Protein AF-A0A1H8YXX0-F1 (afdb_monomer_lite)

Organism: NCBI:txid867345

Radius of gyration: 19.78 Å; chains: 1; bounding box: 51×56×50 Å

Secondary structure (DSSP, 8-state):
--HHHHHHHHHSTTHHHHHHHHTTHHHHHHHHHH--SSGGGGG-HHHHHHHTTSPP-HHHHHHHHHGGG--SB-TT--HHHHHHHTT--HHHHHHHHH--TTHHHHHHHHHHHHTT---B-HHHHHHHHHTTTHHHHHHHHHHHH----------S-SSSS-----

InterPro domains:
  IPR013382 CRISPR-associated protein Cse2 [TIGR02548] (23-136)
  IPR038287 Cse2 superfamily [G3DSA:1.10.520.40] (3-149)

Sequence (166 aa):
MTAQNNQAEKMDFFIPLVDAYQRLGTGGQADLRRVKNLDAVADLPAYYRWLGNRKPSLALQRFAFLLPYLGRHIPGLAPGRALRKGRINEMRMFQVLRSHSPRDLEQLRRLFQQAGSPGMDANKLGRSLHFWGRSAKQDLLRDFLVTEIDVPSNASEAADLSDDQG

Structure (mmCIF, N/CA/C/O backbone):
data_AF-A0A1H8YXX0-F1
#
_entry.id   AF-A0A1H8YXX0-F1
#
loop_
_atom_site.group_PDB
_atom_site.id
_atom_site.type_symbol
_atom_site.label_atom_id
_atom_site.label_alt_id
_atom_site.label_comp_id
_atom_site.label_asym_id
_atom_site.label_entity_id
_atom_site.label_seq_id
_atom_site.pdbx_PDB_ins_code
_atom_site.Cartn_x
_atom_site.Cartn_y
_atom_site.Cartn_z
_atom_site.occupancy
_atom_site.B_iso_or_equiv
_atom_site.auth_seq_id
_atom_site.auth_comp_id
_atom_site.auth_asym_id
_atom_site.auth_atom_id
_atom_site.pdbx_PDB_model_num
ATOM 1 N N . MET A 1 1 ? 8.956 31.960 1.769 1.00 45.66 1 MET A N 1
ATOM 2 C CA . MET A 1 1 ? 7.742 31.161 1.469 1.00 45.66 1 MET A CA 1
ATOM 3 C C . MET A 1 1 ? 8.079 29.789 0.848 1.00 45.66 1 MET A C 1
ATOM 5 O O . MET A 1 1 ? 7.321 29.284 0.037 1.00 45.66 1 MET A O 1
ATOM 9 N N . THR A 1 2 ? 9.192 29.141 1.227 1.00 50.69 2 THR A N 1
ATOM 10 C CA . THR A 1 2 ? 9.763 28.009 0.449 1.00 50.69 2 THR A CA 1
ATOM 11 C C . THR A 1 2 ? 9.719 26.656 1.182 1.00 50.69 2 THR A C 1
ATOM 13 O O . THR A 1 2 ? 9.888 25.610 0.564 1.00 50.69 2 THR A O 1
ATOM 16 N N . ALA A 1 3 ? 9.461 26.643 2.496 1.00 39.69 3 ALA A N 1
ATOM 17 C CA . ALA A 1 3 ? 9.449 25.414 3.301 1.00 39.69 3 ALA A CA 1
ATOM 18 C C . ALA A 1 3 ? 8.109 24.650 3.244 1.00 39.69 3 ALA A C 1
ATOM 20 O O . ALA A 1 3 ? 8.109 23.421 3.245 1.00 39.69 3 ALA A O 1
ATOM 21 N N . GLN A 1 4 ? 6.977 25.359 3.136 1.00 39.78 4 GLN A N 1
ATOM 22 C CA . GLN A 1 4 ? 5.643 24.743 3.062 1.00 39.78 4 GLN A CA 1
ATOM 23 C C . GLN A 1 4 ? 5.394 24.023 1.725 1.00 39.78 4 GLN A C 1
ATOM 25 O O . GLN A 1 4 ? 4.833 22.929 1.734 1.00 39.78 4 GLN A O 1
ATOM 30 N N . ASN A 1 5 ? 5.912 24.542 0.602 1.00 44.84 5 ASN A N 1
ATOM 31 C CA . ASN A 1 5 ? 5.784 23.881 -0.707 1.00 44.84 5 ASN A CA 1
ATOM 32 C C . ASN A 1 5 ? 6.520 22.531 -0.766 1.00 44.84 5 ASN A C 1
ATOM 34 O O . ASN A 1 5 ? 5.988 21.562 -1.296 1.00 44.84 5 ASN A O 1
ATOM 38 N N . ASN A 1 6 ? 7.699 22.426 -0.144 1.00 47.22 6 ASN A N 1
ATOM 39 C CA . ASN A 1 6 ? 8.489 21.188 -0.132 1.00 47.22 6 ASN A CA 1
ATOM 40 C C . ASN A 1 6 ? 7.892 20.090 0.775 1.00 47.22 6 ASN A C 1
ATOM 42 O O . ASN A 1 6 ? 8.118 18.897 0.560 1.00 47.22 6 ASN A O 1
ATOM 46 N N . GLN A 1 7 ? 7.148 20.473 1.819 1.00 44.97 7 GLN A N 1
ATOM 47 C CA . GLN A 1 7 ? 6.449 19.523 2.691 1.00 44.97 7 GLN A CA 1
ATOM 48 C C . GLN A 1 7 ? 5.156 19.008 2.052 1.00 44.97 7 GLN A C 1
ATOM 50 O O . GLN A 1 7 ? 4.892 17.809 2.143 1.00 44.97 7 GLN A O 1
ATOM 55 N N . ALA A 1 8 ? 4.412 19.877 1.360 1.00 46.84 8 ALA A N 1
ATOM 56 C CA . ALA A 1 8 ? 3.222 19.500 0.600 1.00 46.84 8 ALA A CA 1
ATOM 57 C C . ALA A 1 8 ? 3.564 18.541 -0.559 1.00 46.84 8 ALA A C 1
ATOM 59 O O . ALA A 1 8 ? 2.964 17.474 -0.666 1.00 46.84 8 ALA A O 1
ATOM 60 N N . GLU A 1 9 ? 4.619 18.819 -1.337 1.00 50.84 9 GLU A N 1
ATOM 61 C CA . GLU A 1 9 ? 5.073 17.916 -2.413 1.00 50.84 9 GLU A CA 1
ATOM 62 C C . GLU A 1 9 ? 5.513 16.534 -1.898 1.00 50.84 9 GLU A C 1
ATOM 64 O O . GLU A 1 9 ? 5.237 15.507 -2.522 1.00 50.84 9 GLU A O 1
ATOM 69 N N . LYS A 1 10 ? 6.151 16.465 -0.719 1.00 55.72 10 LYS A N 1
ATOM 70 C CA . LYS A 1 10 ? 6.458 15.183 -0.056 1.00 55.72 10 LYS A CA 1
ATOM 71 C C . LYS A 1 10 ? 5.224 14.510 0.544 1.00 55.72 10 LYS A C 1
ATOM 73 O O . LYS A 1 10 ? 5.248 13.295 0.772 1.00 55.72 10 LYS A O 1
ATOM 78 N N . MET A 1 11 ? 4.182 15.263 0.891 1.00 58.34 11 MET A N 1
ATOM 79 C CA . MET A 1 11 ? 2.931 14.707 1.408 1.00 58.34 11 MET A CA 1
ATOM 80 C C . MET A 1 11 ? 2.159 13.966 0.326 1.00 58.34 11 MET A C 1
ATOM 82 O O . MET A 1 11 ? 1.623 12.914 0.664 1.00 58.34 11 MET A O 1
ATOM 86 N N . ASP A 1 12 ? 2.256 14.393 -0.938 1.00 81.19 12 ASP A N 1
ATOM 87 C CA . ASP A 1 12 ? 1.442 13.870 -2.042 1.00 81.19 12 ASP A CA 1
ATOM 88 C C . ASP A 1 12 ? 2.143 12.937 -3.034 1.00 81.19 12 ASP A C 1
ATOM 90 O O . ASP A 1 12 ? 1.600 12.616 -4.089 1.00 81.19 12 ASP A O 1
ATOM 94 N N . PHE A 1 13 ? 3.325 12.421 -2.688 1.00 89.38 13 PHE A N 1
ATOM 95 C CA . PHE A 1 13 ? 4.135 11.584 -3.581 1.00 89.38 13 PHE A CA 1
ATOM 96 C C . PHE A 1 13 ? 3.394 10.376 -4.194 1.00 89.38 13 PHE A C 1
ATOM 98 O O . PHE A 1 13 ? 3.684 9.988 -5.330 1.00 89.38 13 PHE A O 1
ATOM 105 N N . PHE A 1 14 ? 2.453 9.761 -3.469 1.00 93.62 14 PHE A N 1
ATOM 106 C CA . PHE A 1 14 ? 1.786 8.534 -3.917 1.00 93.62 14 PHE A CA 1
ATOM 107 C C . PHE A 1 14 ? 0.503 8.775 -4.711 1.00 93.62 14 PHE A C 1
ATOM 109 O O . PHE A 1 14 ? 0.079 7.874 -5.433 1.00 93.62 14 PHE A O 1
ATOM 116 N N . ILE A 1 15 ? -0.098 9.965 -4.644 1.00 94.19 15 ILE A N 1
ATOM 117 C CA . ILE A 1 15 ? -1.313 10.274 -5.415 1.00 94.19 15 ILE A CA 1
ATOM 118 C C . ILE A 1 15 ? -1.048 10.191 -6.931 1.00 94.19 15 ILE A C 1
ATOM 120 O O . ILE A 1 15 ? -1.733 9.411 -7.596 1.00 94.19 15 ILE A O 1
ATOM 124 N N . PRO A 1 16 ? -0.005 10.839 -7.498 1.00 94.62 16 PRO A N 1
ATOM 125 C CA . PRO A 1 16 ? 0.289 10.742 -8.930 1.00 94.62 16 PRO A CA 1
ATOM 126 C C . PRO A 1 16 ? 0.587 9.317 -9.415 1.00 94.62 16 PRO A C 1
ATOM 128 O O . PRO A 1 16 ? 0.502 9.036 -10.611 1.00 94.62 16 PRO A O 1
ATOM 131 N N . LEU A 1 17 ? 0.971 8.408 -8.511 1.00 95.81 17 LEU A N 1
ATOM 132 C CA . LEU A 1 17 ? 1.202 6.999 -8.833 1.00 95.81 17 LEU A CA 1
ATOM 133 C C . LEU A 1 17 ? -0.105 6.218 -9.014 1.00 95.81 17 LEU A C 1
ATOM 135 O O . LEU A 1 17 ? -0.135 5.264 -9.795 1.00 95.81 17 LEU A O 1
ATOM 139 N N . VAL A 1 18 ? -1.181 6.624 -8.335 1.00 95.62 18 VAL A N 1
ATOM 140 C CA . VAL A 1 18 ? -2.523 6.079 -8.575 1.00 95.62 18 VAL A CA 1
ATOM 141 C C . VAL A 1 18 ? -2.989 6.474 -9.975 1.00 95.62 18 VAL A C 1
ATOM 143 O O . VAL A 1 18 ? -3.417 5.611 -10.739 1.00 95.62 18 VAL A O 1
ATOM 146 N N . ASP A 1 19 ? -2.804 7.737 -10.362 1.00 94.44 19 ASP A N 1
ATOM 147 C CA . ASP A 1 19 ? -3.149 8.205 -11.710 1.00 94.44 19 ASP A CA 1
ATOM 148 C C . ASP A 1 19 ? -2.311 7.514 -12.790 1.00 94.44 19 ASP A C 1
ATOM 150 O O . ASP A 1 19 ? -2.833 7.100 -13.825 1.00 94.44 19 ASP A O 1
ATOM 154 N N . ALA A 1 20 ? -1.009 7.334 -12.547 1.00 96.12 20 ALA A N 1
ATOM 155 C CA . ALA A 1 20 ? -0.130 6.605 -13.459 1.00 96.12 20 ALA A CA 1
ATOM 156 C C . ALA A 1 20 ? -0.602 5.159 -13.684 1.00 96.12 20 ALA A C 1
ATOM 158 O O . ALA A 1 20 ? -0.538 4.662 -14.806 1.00 96.12 20 ALA A O 1
ATOM 159 N N . TYR A 1 21 ? -1.126 4.496 -12.648 1.00 96.81 21 TYR A N 1
ATOM 160 C CA . TYR A 1 21 ? -1.712 3.160 -12.777 1.00 96.81 21 TYR A CA 1
ATOM 161 C C . TYR A 1 21 ? -2.977 3.159 -13.637 1.00 96.81 21 TYR A C 1
ATOM 163 O O . TYR A 1 21 ? -3.144 2.274 -14.478 1.00 96.81 21 TYR A O 1
ATOM 171 N N . GLN A 1 22 ? -3.829 4.179 -13.505 1.00 93.56 22 GLN A N 1
ATOM 172 C CA . GLN A 1 22 ? -5.005 4.314 -14.368 1.00 93.56 22 GLN A CA 1
ATOM 173 C C . GLN A 1 22 ? -4.617 4.471 -15.848 1.00 93.56 22 GLN A C 1
ATOM 175 O O . GLN A 1 22 ? -5.264 3.897 -16.721 1.00 93.56 22 GLN A O 1
ATOM 180 N N . ARG A 1 23 ? -3.498 5.148 -16.137 1.00 95.44 23 ARG A N 1
ATOM 181 C CA . ARG A 1 23 ? -2.988 5.357 -17.506 1.00 95.44 23 ARG A CA 1
ATOM 182 C C . ARG A 1 23 ? -2.309 4.138 -18.146 1.00 95.44 23 ARG A C 1
ATOM 184 O O . ARG A 1 23 ? -2.069 4.168 -19.347 1.00 95.44 23 ARG A O 1
ATOM 191 N N . LEU A 1 24 ? -2.026 3.061 -17.403 1.00 93.94 24 LEU A N 1
ATOM 192 C CA . LEU A 1 24 ? -1.432 1.831 -17.965 1.00 93.94 24 LEU A CA 1
ATOM 193 C C . LEU A 1 24 ? -2.341 1.098 -18.965 1.00 93.94 24 LEU A C 1
ATOM 195 O O . LEU A 1 24 ? -1.878 0.194 -19.664 1.00 93.94 24 LEU A O 1
ATOM 199 N N . GLY A 1 25 ? -3.633 1.434 -18.992 1.00 91.31 25 GLY A N 1
ATOM 200 C CA . GLY A 1 25 ? -4.640 0.682 -19.729 1.00 91.31 25 GLY A CA 1
ATOM 201 C C . GLY A 1 25 ? -4.929 -0.689 -19.108 1.00 91.31 25 GLY A C 1
ATOM 202 O O . GLY A 1 25 ? -4.289 -1.134 -18.151 1.00 91.31 25 GLY A O 1
ATOM 203 N N . THR A 1 26 ? -5.915 -1.388 -19.665 1.00 94.62 26 THR A N 1
ATOM 204 C CA . THR A 1 26 ? -6.444 -2.640 -19.097 1.00 94.62 26 THR A CA 1
ATOM 205 C C . THR A 1 26 ? -5.401 -3.757 -19.020 1.00 94.62 26 THR A C 1
ATOM 207 O O . THR A 1 26 ? -5.390 -4.507 -18.044 1.00 94.62 26 THR A O 1
ATOM 210 N N . GLY A 1 27 ? -4.499 -3.848 -20.004 1.00 95.81 27 GLY A N 1
ATOM 211 C CA . GLY A 1 27 ? -3.423 -4.843 -20.045 1.00 95.81 27 GLY A CA 1
ATOM 212 C C . GLY A 1 27 ? -2.416 -4.670 -18.906 1.00 95.81 27 GLY A C 1
ATOM 213 O O . GLY A 1 27 ? -2.253 -5.572 -18.088 1.00 95.81 27 GLY A O 1
ATOM 214 N N . GLY A 1 28 ? -1.810 -3.484 -18.780 1.00 96.00 28 GLY A N 1
ATOM 215 C CA . GLY A 1 28 ? -0.827 -3.222 -17.723 1.00 96.00 28 GLY A CA 1
ATOM 216 C C . GLY A 1 28 ? -1.433 -3.280 -16.316 1.00 96.00 28 GLY A C 1
ATOM 217 O O . GLY A 1 28 ? -0.806 -3.788 -15.384 1.00 96.00 28 GLY A O 1
ATOM 218 N N . GLN A 1 29 ? -2.689 -2.849 -16.159 1.00 97.50 29 GLN A N 1
ATOM 219 C CA . GLN A 1 29 ? -3.420 -3.032 -14.905 1.00 97.50 29 GLN A CA 1
ATOM 220 C C . GLN A 1 29 ? -3.667 -4.512 -14.586 1.00 97.50 29 GLN A C 1
ATOM 222 O O . GLN A 1 29 ? -3.571 -4.911 -13.422 1.00 97.50 29 GLN A O 1
ATOM 227 N N . ALA A 1 30 ? -3.993 -5.330 -15.593 1.00 97.25 30 ALA A N 1
ATOM 228 C CA . ALA A 1 30 ? -4.191 -6.765 -15.427 1.00 97.25 30 ALA A CA 1
ATOM 229 C C . ALA A 1 30 ? -2.894 -7.486 -15.039 1.00 97.25 30 ALA A C 1
ATOM 231 O O . ALA A 1 30 ? -2.953 -8.353 -14.169 1.00 97.25 30 ALA A O 1
ATOM 232 N N . ASP A 1 31 ? -1.750 -7.102 -15.607 1.00 96.75 31 ASP A N 1
ATOM 233 C CA . ASP A 1 31 ? -0.441 -7.666 -15.255 1.00 96.75 31 ASP A CA 1
ATOM 234 C C . ASP A 1 31 ? -0.131 -7.458 -13.766 1.00 96.75 31 ASP A C 1
ATOM 236 O O . ASP A 1 31 ? 0.073 -8.423 -13.025 1.00 96.75 31 ASP A O 1
ATOM 240 N N . LEU A 1 32 ? -0.215 -6.209 -13.289 1.00 97.12 32 LEU A N 1
ATOM 241 C CA . LEU A 1 32 ? -0.012 -5.883 -11.870 1.00 97.12 32 LEU A CA 1
ATOM 242 C C . LEU A 1 32 ? -1.052 -6.557 -10.963 1.00 97.12 32 LEU A C 1
ATOM 244 O O . LEU A 1 32 ? -0.735 -7.003 -9.865 1.00 97.12 32 LEU A O 1
ATOM 248 N N . ARG A 1 33 ? -2.303 -6.682 -11.414 1.00 97.00 33 ARG A N 1
ATOM 249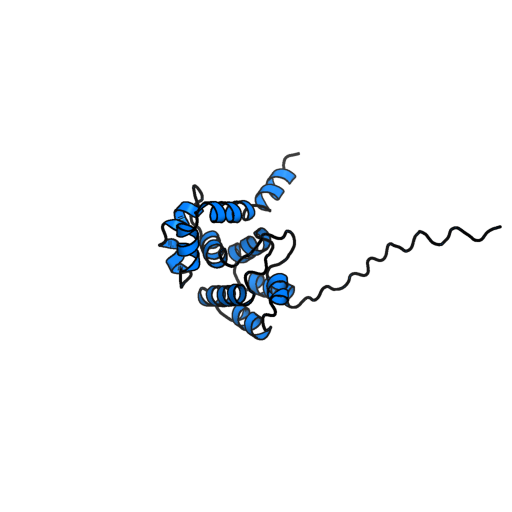 C CA . ARG A 1 33 ? -3.373 -7.333 -10.644 1.00 97.00 33 ARG A CA 1
ATOM 250 C C . ARG A 1 33 ? -3.188 -8.846 -10.519 1.00 97.00 33 ARG A C 1
ATOM 252 O O . ARG A 1 33 ? -3.641 -9.406 -9.520 1.00 97.00 33 ARG A O 1
ATOM 259 N N . ARG A 1 34 ? -2.568 -9.506 -11.502 1.00 96.25 34 ARG A N 1
ATOM 260 C CA . ARG A 1 34 ? -2.402 -10.973 -11.569 1.00 96.25 34 ARG A CA 1
ATOM 261 C C . ARG A 1 34 ? -1.118 -11.482 -10.922 1.00 96.25 34 ARG A C 1
ATOM 263 O O . ARG A 1 34 ? -1.039 -12.676 -10.639 1.00 96.25 34 ARG A O 1
ATOM 270 N N . VAL A 1 35 ? -0.144 -10.607 -10.664 1.00 96.38 35 VAL A N 1
ATOM 271 C CA . VAL A 1 35 ? 1.103 -10.982 -9.984 1.00 96.38 35 VAL A CA 1
ATOM 272 C C . VAL A 1 35 ? 0.794 -11.715 -8.678 1.00 96.38 35 VAL A C 1
ATOM 274 O O . VAL A 1 35 ? -0.065 -11.265 -7.920 1.00 96.38 35 VAL A O 1
ATOM 277 N N . LYS A 1 36 ? 1.432 -12.859 -8.418 1.00 91.19 36 LYS A N 1
ATOM 278 C CA . LYS A 1 36 ? 1.105 -13.687 -7.241 1.00 91.19 36 LYS A CA 1
ATOM 279 C C . LYS A 1 36 ? 1.845 -13.231 -5.987 1.00 91.19 36 LYS A C 1
ATOM 281 O O . LYS A 1 36 ? 1.225 -13.079 -4.937 1.00 91.19 36 LYS A O 1
ATOM 286 N N . ASN A 1 37 ? 3.136 -12.953 -6.136 1.00 94.44 37 ASN A N 1
ATOM 287 C CA . ASN A 1 37 ? 4.055 -12.689 -5.033 1.00 94.44 37 ASN A CA 1
ATOM 288 C C . ASN A 1 37 ? 4.691 -11.310 -5.212 1.00 94.44 37 ASN A C 1
ATOM 290 O O . ASN A 1 37 ? 4.770 -10.805 -6.335 1.00 94.44 37 ASN A O 1
ATOM 294 N N . LEU A 1 38 ? 5.136 -10.704 -4.112 1.00 96.81 38 LEU A N 1
ATOM 295 C CA . LEU A 1 38 ? 5.720 -9.361 -4.129 1.00 96.81 38 LEU A CA 1
ATOM 296 C C . LEU A 1 38 ? 6.963 -9.278 -5.023 1.00 96.81 38 LEU A C 1
ATOM 298 O O . LEU A 1 38 ? 7.109 -8.321 -5.781 1.00 96.81 38 LEU A O 1
ATOM 302 N N . ASP A 1 39 ? 7.833 -10.282 -4.954 1.00 95.56 39 ASP A N 1
ATOM 303 C CA . ASP A 1 39 ? 9.134 -10.257 -5.629 1.00 95.56 39 ASP A CA 1
ATOM 304 C C . ASP A 1 39 ? 8.988 -10.238 -7.156 1.00 95.56 39 ASP A C 1
ATOM 306 O O . ASP A 1 39 ? 9.677 -9.481 -7.834 1.00 95.56 39 ASP A O 1
ATOM 310 N N . ALA A 1 40 ? 7.973 -10.935 -7.676 1.00 97.00 40 ALA A N 1
ATOM 311 C CA . ALA A 1 40 ? 7.673 -11.008 -9.106 1.00 97.00 40 ALA A CA 1
ATOM 312 C C . ALA A 1 40 ? 7.152 -9.689 -9.708 1.00 97.00 40 ALA A C 1
ATOM 314 O O . ALA A 1 40 ? 6.986 -9.587 -10.919 1.00 97.00 40 ALA A O 1
ATOM 315 N N . VAL A 1 41 ? 6.859 -8.667 -8.893 1.00 98.00 41 VAL A N 1
ATOM 316 C CA . VAL A 1 41 ? 6.458 -7.342 -9.400 1.00 98.00 41 VAL A CA 1
ATOM 317 C C . VAL A 1 41 ? 7.586 -6.702 -10.203 1.00 98.00 41 VAL A C 1
ATOM 319 O O . VAL A 1 41 ? 7.317 -6.062 -11.219 1.00 98.00 41 VAL A O 1
ATOM 322 N N . ALA A 1 42 ? 8.834 -6.888 -9.765 1.00 96.38 42 ALA A N 1
ATOM 323 C CA . ALA A 1 42 ? 10.001 -6.329 -10.437 1.00 96.38 42 ALA A CA 1
ATOM 324 C C . ALA A 1 42 ? 10.249 -6.959 -11.817 1.00 96.38 42 ALA A C 1
ATOM 326 O O . ALA A 1 42 ? 10.904 -6.337 -12.639 1.00 96.38 42 ALA A O 1
ATOM 327 N N . ASP A 1 43 ? 9.667 -8.122 -12.110 1.00 96.81 43 ASP A N 1
ATOM 328 C CA . ASP A 1 43 ? 9.824 -8.801 -13.402 1.00 96.81 43 ASP A CA 1
ATOM 329 C C . ASP A 1 43 ? 8.797 -8.334 -14.452 1.00 96.81 43 ASP A C 1
ATOM 331 O O . ASP A 1 43 ? 8.842 -8.744 -15.613 1.00 96.81 43 ASP A O 1
ATOM 335 N N . LEU A 1 44 ? 7.836 -7.481 -14.070 1.00 97.19 44 LEU A N 1
ATOM 336 C CA . LEU A 1 44 ? 6.740 -7.070 -14.947 1.00 97.19 44 LEU A CA 1
ATOM 337 C C . LEU A 1 44 ? 7.105 -5.836 -15.787 1.00 97.19 44 LEU A C 1
ATOM 339 O O . LEU A 1 44 ? 7.357 -4.766 -15.228 1.00 97.19 44 LEU A O 1
ATOM 343 N N . PRO A 1 45 ? 6.961 -5.878 -17.126 1.00 97.06 45 PRO A N 1
ATOM 344 C CA . PRO A 1 45 ? 7.083 -4.679 -17.957 1.00 97.06 45 PRO A CA 1
ATOM 345 C C . PRO A 1 45 ? 6.110 -3.565 -17.540 1.00 97.06 45 PRO A C 1
ATOM 347 O O . PRO A 1 45 ? 6.448 -2.382 -17.577 1.00 97.06 45 PRO A O 1
ATOM 350 N N . ALA A 1 46 ? 4.902 -3.935 -17.098 1.00 97.62 46 ALA A N 1
ATOM 351 C CA . ALA A 1 46 ? 3.902 -2.997 -16.593 1.00 97.62 46 ALA A CA 1
ATOM 352 C C . ALA A 1 46 ? 4.384 -2.211 -15.361 1.00 97.62 46 ALA A C 1
ATOM 354 O O . ALA A 1 46 ? 4.027 -1.043 -15.222 1.00 97.62 46 ALA A O 1
ATOM 355 N N . TYR A 1 47 ? 5.223 -2.806 -14.505 1.00 98.38 47 TYR A N 1
ATOM 356 C CA . TYR A 1 47 ? 5.790 -2.127 -13.338 1.00 98.38 47 TYR A CA 1
ATOM 357 C C . TYR A 1 47 ? 6.739 -0.998 -13.753 1.00 98.38 47 TYR A C 1
ATOM 359 O O . TYR A 1 47 ? 6.610 0.123 -13.268 1.00 98.38 47 TYR A O 1
ATOM 367 N N . TYR A 1 48 ? 7.628 -1.237 -14.717 1.00 97.81 48 TYR A N 1
ATOM 368 C CA . TYR A 1 48 ? 8.538 -0.195 -15.208 1.00 97.81 48 TYR A CA 1
ATOM 369 C C . TYR A 1 48 ? 7.816 0.899 -15.998 1.00 97.81 48 TYR A C 1
ATOM 371 O O . TYR A 1 48 ? 8.110 2.081 -15.824 1.00 97.81 48 TYR A O 1
ATOM 379 N N . ARG A 1 49 ? 6.808 0.535 -16.801 1.00 97.56 49 ARG A N 1
ATOM 380 C CA . ARG A 1 49 ? 5.934 1.523 -17.461 1.00 97.56 49 ARG A CA 1
ATOM 381 C C . ARG A 1 49 ? 5.195 2.392 -16.441 1.00 97.56 49 ARG A C 1
ATOM 383 O O . ARG A 1 49 ? 5.067 3.594 -16.646 1.00 97.56 49 ARG A O 1
ATOM 390 N N . TRP A 1 50 ? 4.742 1.796 -15.339 1.00 97.94 50 TRP A N 1
ATOM 391 C CA . TRP A 1 50 ? 4.061 2.496 -14.250 1.00 97.94 50 TRP A CA 1
ATOM 392 C C . TRP A 1 50 ? 4.985 3.450 -13.487 1.00 97.94 50 TRP A C 1
ATOM 394 O O . TRP A 1 50 ? 4.593 4.573 -13.167 1.00 97.94 50 TRP A O 1
ATOM 404 N N . LEU A 1 51 ? 6.223 3.023 -13.219 1.00 97.06 51 LEU A N 1
ATOM 405 C CA . LEU A 1 51 ? 7.236 3.861 -12.579 1.00 97.06 51 LEU A CA 1
ATOM 406 C C . LEU A 1 51 ? 7.539 5.119 -13.403 1.00 97.06 51 LEU A C 1
ATOM 408 O O . LEU A 1 51 ? 7.728 6.201 -12.827 1.00 97.06 51 LEU A O 1
ATOM 412 N N . GLY A 1 52 ? 7.572 4.985 -14.733 1.00 95.06 52 GLY A N 1
ATOM 413 C CA . GLY A 1 52 ? 8.069 6.019 -15.634 1.00 95.06 52 GLY A CA 1
ATOM 414 C C . GLY A 1 52 ? 9.547 6.293 -15.351 1.00 95.06 52 GLY A C 1
ATOM 415 O O . GLY A 1 52 ? 10.342 5.369 -15.224 1.00 95.06 52 GLY A O 1
ATOM 416 N N . ASN A 1 53 ? 9.913 7.563 -15.165 1.00 94.25 53 ASN A N 1
ATOM 417 C CA . ASN A 1 53 ? 11.300 7.968 -14.884 1.00 94.25 53 ASN A CA 1
ATOM 418 C C . ASN A 1 53 ? 11.732 7.768 -13.416 1.00 94.25 53 ASN A C 1
ATOM 420 O O . ASN A 1 53 ? 12.837 8.153 -13.031 1.00 94.25 53 ASN A O 1
ATOM 424 N N . ARG A 1 54 ? 10.865 7.217 -12.556 1.00 94.50 54 ARG A N 1
ATOM 425 C CA . ARG A 1 54 ? 11.182 7.009 -11.136 1.00 94.50 54 ARG A CA 1
ATOM 426 C C . ARG A 1 54 ? 12.090 5.796 -10.968 1.00 94.50 54 ARG A C 1
ATOM 428 O O . ARG A 1 54 ? 11.857 4.746 -11.560 1.00 94.50 54 ARG A O 1
ATOM 435 N N . LYS A 1 55 ? 13.086 5.915 -10.088 1.00 94.75 55 LYS A N 1
ATOM 436 C CA . LYS A 1 55 ? 13.952 4.784 -9.739 1.00 94.75 55 LYS A CA 1
ATOM 437 C C . LYS A 1 55 ? 13.139 3.694 -9.022 1.00 94.75 55 LYS A C 1
ATOM 439 O O . LYS A 1 55 ? 12.417 4.024 -8.076 1.00 94.75 55 LYS A O 1
ATOM 444 N N . PRO A 1 56 ? 13.270 2.414 -9.418 1.00 96.38 56 PRO A N 1
ATOM 445 C CA . PRO A 1 56 ? 12.686 1.304 -8.677 1.00 96.38 56 PRO A CA 1
ATOM 446 C C . PRO A 1 56 ? 13.141 1.320 -7.216 1.00 96.38 56 PRO A C 1
ATOM 448 O O . PRO A 1 56 ? 14.295 1.612 -6.908 1.00 96.38 56 PRO A O 1
ATOM 451 N N . SER A 1 57 ? 12.228 1.001 -6.306 1.00 96.06 57 SER A N 1
ATOM 452 C CA . SER A 1 57 ? 12.535 0.831 -4.887 1.00 96.06 57 SER A CA 1
ATOM 453 C C . SER A 1 57 ? 11.582 -0.181 -4.273 1.00 96.06 57 SER A C 1
ATOM 455 O O . SER A 1 57 ? 10.475 -0.381 -4.775 1.00 96.06 57 SER A O 1
ATOM 457 N N . LEU A 1 58 ? 11.976 -0.770 -3.143 1.00 95.38 58 LEU A N 1
ATOM 458 C CA . LEU A 1 58 ? 11.124 -1.719 -2.431 1.00 95.38 58 LEU A CA 1
ATOM 459 C C . LEU A 1 58 ? 9.792 -1.080 -1.997 1.00 95.38 58 LEU A C 1
ATOM 461 O O . LEU A 1 58 ? 8.751 -1.725 -2.040 1.00 95.38 58 LEU A O 1
ATOM 465 N N . ALA A 1 59 ? 9.794 0.210 -1.647 1.00 95.44 59 ALA A N 1
ATOM 466 C CA . ALA A 1 59 ? 8.578 0.957 -1.327 1.00 95.44 59 ALA A CA 1
ATOM 467 C C . ALA A 1 59 ? 7.601 1.017 -2.514 1.00 95.44 59 ALA A C 1
ATOM 469 O O . ALA A 1 59 ? 6.410 0.751 -2.354 1.00 95.44 59 ALA A O 1
ATOM 470 N N . LEU A 1 60 ? 8.107 1.333 -3.710 1.00 97.62 60 LEU A N 1
ATOM 471 C CA . LEU A 1 60 ? 7.298 1.401 -4.927 1.00 97.62 60 LEU A CA 1
ATOM 472 C C . LEU A 1 60 ? 6.829 0.018 -5.377 1.00 97.62 60 LEU A C 1
ATOM 474 O O . LEU A 1 60 ? 5.696 -0.111 -5.828 1.00 97.62 60 LEU A O 1
ATOM 478 N N . GLN A 1 61 ? 7.645 -1.016 -5.181 1.00 98.19 61 GLN A N 1
ATOM 479 C CA . GLN A 1 61 ? 7.272 -2.401 -5.453 1.00 98.19 61 GLN A CA 1
ATOM 480 C C . GLN A 1 61 ? 6.121 -2.863 -4.549 1.00 98.19 61 GLN A C 1
ATOM 482 O O . GLN A 1 61 ? 5.124 -3.397 -5.032 1.00 98.19 61 GLN A O 1
ATOM 487 N N . ARG A 1 62 ? 6.209 -2.588 -3.239 1.00 98.19 62 ARG A N 1
ATOM 488 C CA . ARG A 1 62 ? 5.133 -2.858 -2.268 1.00 98.19 62 ARG A CA 1
ATOM 489 C C . ARG A 1 62 ? 3.859 -2.097 -2.607 1.00 98.19 62 ARG A C 1
ATOM 491 O O . ARG A 1 62 ? 2.770 -2.662 -2.536 1.00 98.19 62 ARG A O 1
ATOM 498 N N . PHE A 1 63 ? 3.993 -0.825 -2.981 1.00 98.00 63 PHE A N 1
ATOM 499 C CA . PHE A 1 63 ? 2.854 -0.009 -3.378 1.00 98.00 63 PHE A CA 1
ATOM 500 C C . PHE A 1 63 ? 2.201 -0.567 -4.646 1.00 98.00 63 PHE A C 1
ATOM 502 O O . PHE A 1 63 ? 1.008 -0.842 -4.616 1.00 98.00 63 PHE A O 1
ATOM 509 N N . ALA A 1 64 ? 2.967 -0.860 -5.702 1.00 98.19 64 ALA A N 1
ATOM 510 C CA . ALA A 1 64 ? 2.467 -1.482 -6.933 1.00 98.19 64 ALA A CA 1
ATOM 511 C C . ALA A 1 64 ? 1.766 -2.827 -6.688 1.00 98.19 64 ALA A C 1
ATOM 513 O O . ALA A 1 64 ? 0.763 -3.124 -7.331 1.00 98.19 64 ALA A O 1
ATOM 514 N N . PHE A 1 65 ? 2.258 -3.623 -5.735 1.00 98.50 65 PHE A N 1
ATOM 515 C CA . PHE A 1 65 ? 1.665 -4.908 -5.366 1.00 98.50 65 PHE A CA 1
ATOM 516 C C . PHE A 1 65 ? 0.255 -4.780 -4.765 1.00 98.50 65 PHE A C 1
ATOM 518 O O . PHE A 1 65 ? -0.597 -5.646 -4.982 1.00 98.50 65 PHE A O 1
ATOM 525 N N . LEU A 1 66 ? -0.000 -3.709 -4.007 1.00 97.75 66 LEU A N 1
ATOM 526 C CA . LEU A 1 66 ? -1.287 -3.450 -3.347 1.00 97.75 66 LEU A CA 1
ATOM 527 C C . LEU A 1 66 ? -2.196 -2.504 -4.138 1.00 97.75 66 LEU A C 1
ATOM 529 O O . LEU A 1 66 ? -3.412 -2.525 -3.946 1.00 97.75 66 LEU A O 1
ATOM 533 N N . LEU A 1 67 ? -1.626 -1.720 -5.052 1.00 96.38 67 LEU A N 1
ATOM 534 C CA . LEU A 1 67 ? -2.303 -0.678 -5.818 1.00 96.38 67 LEU A CA 1
ATOM 535 C C . LEU A 1 67 ? -3.575 -1.140 -6.550 1.00 96.38 67 LEU A C 1
ATOM 537 O O . LEU A 1 67 ? -4.572 -0.422 -6.457 1.00 96.38 67 LEU A O 1
ATOM 541 N N . PRO A 1 68 ? -3.631 -2.334 -7.183 1.00 96.44 68 PRO A N 1
ATOM 542 C CA . PRO A 1 68 ? -4.853 -2.808 -7.840 1.00 96.44 68 PRO A CA 1
ATOM 543 C C . PRO A 1 68 ? -6.062 -2.963 -6.902 1.00 96.44 68 PRO A C 1
ATOM 545 O O . PRO A 1 68 ? -7.189 -3.076 -7.375 1.00 96.44 68 PRO A O 1
ATOM 548 N N . TYR A 1 69 ? -5.833 -2.989 -5.586 1.00 96.50 69 TYR A N 1
ATOM 549 C CA . TYR A 1 69 ? -6.849 -3.211 -4.555 1.00 96.50 69 TYR A CA 1
ATOM 550 C C . TYR A 1 69 ? -7.012 -2.010 -3.615 1.00 96.50 69 TYR A C 1
ATOM 552 O O . TYR A 1 69 ? -7.678 -2.111 -2.587 1.00 96.50 69 TYR A O 1
ATOM 560 N N . LEU A 1 70 ? -6.402 -0.868 -3.951 1.00 94.00 70 LEU A N 1
ATOM 561 C CA . LEU A 1 70 ? -6.537 0.376 -3.189 1.00 94.00 70 LEU A CA 1
ATOM 562 C C . LEU A 1 70 ? -7.982 0.898 -3.236 1.00 94.00 70 LEU A C 1
ATOM 564 O O . LEU A 1 70 ? -8.500 1.381 -2.230 1.00 94.00 70 LEU A O 1
ATOM 568 N N . GLY A 1 71 ? -8.643 0.769 -4.390 1.00 90.75 71 GLY A N 1
ATOM 569 C CA . GLY A 1 71 ? -9.923 1.419 -4.673 1.00 90.75 71 GLY A CA 1
ATOM 570 C C . GLY A 1 71 ? -9.741 2.887 -5.065 1.00 90.75 71 GLY A C 1
ATOM 571 O O . GLY A 1 71 ? -8.700 3.277 -5.594 1.00 90.75 71 GLY A O 1
ATOM 572 N N . ARG A 1 72 ? -10.761 3.715 -4.818 1.00 92.06 72 ARG A N 1
ATOM 573 C CA . ARG A 1 72 ? -10.682 5.166 -5.049 1.00 92.06 72 ARG A CA 1
ATOM 574 C C . ARG A 1 72 ? -9.775 5.821 -4.003 1.00 92.06 72 ARG A C 1
ATOM 576 O O . ARG A 1 72 ? -9.849 5.483 -2.823 1.00 92.06 72 ARG A O 1
ATOM 583 N N . HIS A 1 73 ? -8.968 6.800 -4.412 1.00 94.06 73 HIS A N 1
ATOM 584 C CA . HIS A 1 73 ? -8.276 7.655 -3.454 1.00 94.06 73 HIS A CA 1
ATOM 585 C C . HIS A 1 73 ? -9.290 8.483 -2.646 1.00 94.06 73 HIS A C 1
ATOM 587 O O . HIS A 1 73 ? -10.072 9.240 -3.223 1.00 94.06 73 HIS A O 1
ATOM 593 N N . ILE A 1 74 ? -9.279 8.327 -1.321 1.00 93.75 74 ILE A N 1
ATOM 594 C CA . ILE A 1 74 ? -10.127 9.080 -0.389 1.00 93.75 74 ILE A CA 1
ATOM 595 C C . ILE A 1 74 ? -9.205 9.808 0.599 1.00 93.75 74 ILE A C 1
ATOM 597 O O . ILE A 1 74 ? -8.655 9.150 1.487 1.00 93.75 74 ILE A O 1
ATOM 601 N N . PRO A 1 75 ? -9.007 11.132 0.456 1.00 92.50 75 PRO A N 1
ATOM 602 C CA . PRO A 1 75 ? -8.155 11.909 1.353 1.00 92.50 75 PRO A CA 1
ATOM 603 C C . PRO A 1 75 ? -8.528 11.701 2.823 1.00 92.50 75 PRO A C 1
ATOM 605 O O . PRO A 1 75 ? -9.702 11.683 3.188 1.00 92.50 75 PRO A O 1
ATOM 608 N N . GLY A 1 76 ? -7.530 11.504 3.681 1.00 90.62 76 GLY A N 1
ATOM 609 C CA . GLY A 1 76 ? -7.725 11.359 5.122 1.00 90.62 76 GLY A CA 1
ATOM 610 C C . GLY A 1 76 ? -8.178 9.971 5.593 1.00 90.62 76 GLY A C 1
ATOM 611 O O . GLY A 1 76 ? -7.916 9.628 6.751 1.00 90.62 76 GLY A O 1
ATOM 612 N N . LEU A 1 77 ? -8.764 9.126 4.737 1.00 94.00 77 LEU A N 1
ATOM 613 C CA . LEU A 1 77 ? -9.222 7.792 5.134 1.00 94.00 77 LEU A CA 1
ATOM 614 C C . LEU A 1 77 ? -8.043 6.818 5.283 1.00 94.00 77 LEU A C 1
ATOM 616 O O . LEU A 1 77 ? -7.477 6.340 4.303 1.00 94.00 77 LEU A O 1
ATOM 620 N N . ALA A 1 78 ? -7.672 6.505 6.525 1.00 94.75 78 ALA A N 1
ATOM 621 C CA . ALA A 1 78 ? -6.550 5.615 6.813 1.00 94.75 78 ALA A CA 1
ATOM 622 C C . ALA A 1 78 ? -6.801 4.158 6.351 1.00 94.75 78 ALA A C 1
ATOM 624 O O . ALA A 1 78 ? -7.938 3.682 6.450 1.00 94.75 78 ALA A O 1
ATOM 625 N N . PRO A 1 79 ? -5.760 3.408 5.926 1.00 95.31 79 PRO A N 1
ATOM 626 C CA . PRO A 1 79 ? -5.910 2.032 5.439 1.00 95.31 79 PRO A CA 1
ATOM 627 C C . PRO A 1 79 ? -6.576 1.079 6.442 1.00 95.31 79 PRO A C 1
ATOM 629 O O . PRO A 1 79 ? -7.420 0.271 6.057 1.00 95.31 79 PRO A O 1
ATOM 632 N N . GLY A 1 80 ? -6.258 1.198 7.737 1.00 95.88 80 GLY A N 1
ATOM 633 C CA . GLY A 1 80 ? -6.870 0.370 8.783 1.00 95.88 80 GLY A CA 1
ATOM 634 C C . GLY A 1 80 ? -8.379 0.601 8.891 1.00 95.88 80 GLY A C 1
ATOM 635 O O . GLY A 1 80 ? -9.159 -0.351 8.914 1.00 95.88 80 GLY A O 1
ATOM 636 N N . ARG A 1 81 ? -8.815 1.867 8.840 1.00 95.44 81 ARG A N 1
ATOM 637 C CA . ARG A 1 81 ? -10.243 2.229 8.839 1.00 95.44 81 ARG A CA 1
ATOM 638 C C . ARG A 1 81 ? -10.958 1.733 7.583 1.00 95.44 81 ARG A C 1
ATOM 640 O O . ARG A 1 81 ? -12.090 1.263 7.677 1.00 95.44 81 ARG A O 1
ATOM 647 N N . ALA A 1 82 ? -10.308 1.808 6.422 1.00 94.88 82 ALA A N 1
ATOM 648 C CA . ALA A 1 82 ? -10.859 1.296 5.169 1.00 94.88 82 ALA A CA 1
ATOM 649 C C . ALA A 1 82 ? -11.095 -0.226 5.228 1.00 94.88 82 ALA A C 1
ATOM 651 O O . ALA A 1 82 ? -12.163 -0.704 4.849 1.00 94.88 82 ALA A O 1
ATOM 652 N N . LEU A 1 83 ? -10.153 -0.989 5.794 1.00 95.94 83 LEU A N 1
ATOM 653 C CA . LEU A 1 83 ? -10.325 -2.430 6.014 1.00 95.94 83 LEU A CA 1
ATOM 654 C C . LEU A 1 83 ? -11.442 -2.760 7.004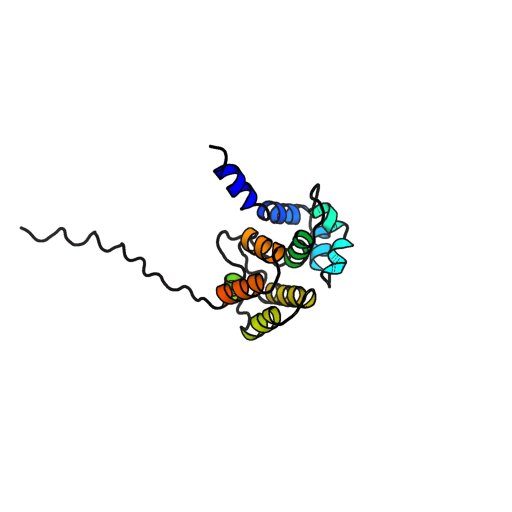 1.00 95.94 83 LEU A C 1
ATOM 656 O O . LEU A 1 83 ? -12.184 -3.718 6.785 1.00 95.94 83 LEU A O 1
ATOM 660 N N . ARG A 1 84 ? -11.603 -1.961 8.066 1.00 94.88 84 ARG A N 1
ATOM 661 C CA . ARG A 1 84 ? -12.728 -2.120 8.995 1.00 94.88 84 ARG A CA 1
ATOM 662 C C . ARG A 1 84 ? -14.068 -1.917 8.286 1.00 94.88 84 ARG A C 1
ATOM 664 O O . ARG A 1 84 ? -14.964 -2.741 8.451 1.00 94.88 84 ARG A O 1
ATOM 671 N N . LYS A 1 85 ? -14.197 -0.877 7.449 1.00 92.25 85 LYS A N 1
ATOM 672 C CA . LYS A 1 85 ? -15.399 -0.653 6.616 1.00 92.25 85 LYS A CA 1
ATOM 673 C C . LYS A 1 85 ? -15.694 -1.850 5.701 1.00 92.25 85 LYS A C 1
ATOM 675 O O . LYS A 1 85 ? -16.853 -2.212 5.531 1.00 92.25 85 LYS A O 1
ATOM 680 N N . GLY A 1 86 ? -14.650 -2.512 5.198 1.00 91.94 86 GLY A N 1
ATOM 681 C CA . GLY A 1 86 ? -14.733 -3.761 4.431 1.00 91.94 86 GLY A CA 1
ATOM 682 C C . GLY A 1 86 ? -15.034 -5.029 5.244 1.00 91.94 86 GLY A C 1
ATOM 683 O O . GLY A 1 86 ? -14.911 -6.125 4.703 1.00 91.94 86 GLY A O 1
ATOM 684 N N . ARG A 1 87 ? -15.403 -4.910 6.531 1.00 93.00 87 ARG A N 1
ATOM 685 C CA . AR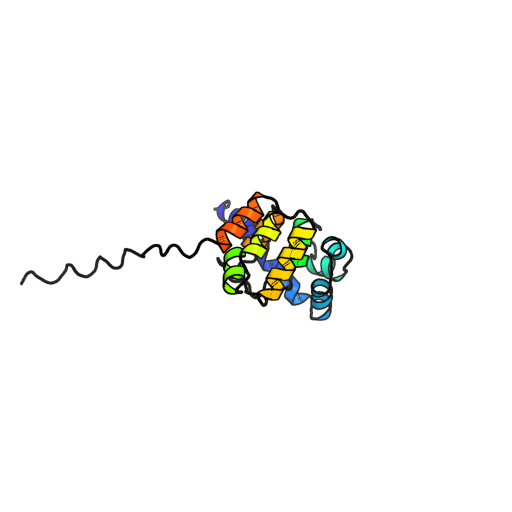G A 1 87 ? -15.782 -6.021 7.430 1.00 93.00 87 ARG A CA 1
ATOM 686 C C . ARG A 1 87 ? -14.723 -7.124 7.534 1.00 93.00 87 ARG A C 1
ATOM 688 O O . ARG A 1 87 ? -15.038 -8.308 7.661 1.00 93.00 87 ARG A O 1
ATOM 695 N N . ILE A 1 88 ? -13.448 -6.741 7.483 1.00 96.06 88 ILE A N 1
ATOM 696 C CA . ILE A 1 88 ? -12.347 -7.673 7.725 1.00 96.06 88 ILE A CA 1
ATOM 697 C C . ILE A 1 88 ? -12.380 -8.132 9.182 1.00 96.06 88 ILE A C 1
ATOM 699 O O . ILE A 1 88 ? -12.566 -7.334 10.093 1.00 96.06 88 ILE A O 1
ATOM 703 N N . ASN A 1 89 ? -12.191 -9.432 9.402 1.00 94.94 89 ASN A N 1
ATOM 704 C CA . ASN A 1 89 ? -12.104 -9.991 10.745 1.00 94.94 89 ASN A CA 1
ATOM 705 C C . ASN A 1 89 ? -10.807 -9.526 11.429 1.00 94.94 89 ASN A C 1
ATOM 707 O O . ASN A 1 89 ? -9.717 -9.656 10.865 1.00 94.94 89 ASN A O 1
ATOM 711 N N . GLU A 1 90 ? -10.927 -9.041 12.661 1.00 95.62 90 GLU A N 1
ATOM 712 C CA . GLU A 1 90 ? -9.824 -8.533 13.479 1.00 95.62 90 GLU A CA 1
ATOM 713 C C . GLU A 1 90 ? -8.656 -9.521 13.615 1.00 95.62 90 GLU A C 1
ATOM 715 O O . GLU A 1 90 ? -7.491 -9.143 13.479 1.00 95.62 90 GLU A O 1
ATOM 720 N N . MET A 1 91 ? -8.936 -10.815 13.778 1.00 96.94 91 MET A N 1
ATOM 721 C CA . MET A 1 91 ? -7.900 -11.842 13.887 1.00 96.94 91 MET A CA 1
ATOM 722 C C . MET A 1 91 ? -7.010 -11.897 12.637 1.00 96.94 91 MET A C 1
ATOM 724 O O . MET A 1 91 ? -5.813 -12.174 12.734 1.00 96.94 91 MET A O 1
ATOM 728 N N . ARG A 1 92 ? -7.550 -11.569 11.455 1.00 97.12 92 ARG A N 1
ATOM 729 C CA . ARG A 1 92 ? -6.759 -11.491 10.216 1.00 97.12 92 ARG A CA 1
ATOM 730 C C . ARG A 1 92 ? -5.805 -10.295 10.215 1.00 97.12 92 ARG A C 1
ATOM 732 O O . ARG A 1 92 ? -4.720 -10.397 9.648 1.00 97.12 92 ARG A O 1
ATOM 739 N N . MET A 1 93 ? -6.152 -9.202 10.892 1.00 97.25 93 MET A N 1
ATOM 740 C CA . MET A 1 93 ? -5.241 -8.069 11.084 1.00 97.25 93 MET A CA 1
ATOM 741 C C . MET A 1 93 ? -4.075 -8.447 12.001 1.00 97.25 93 MET A C 1
ATOM 743 O O . MET A 1 93 ? -2.919 -8.148 11.696 1.00 97.25 93 MET A O 1
ATOM 747 N N . PHE A 1 94 ? -4.343 -9.198 13.073 1.00 97.06 94 PHE A N 1
ATOM 748 C CA . PHE A 1 94 ? -3.285 -9.733 13.936 1.00 97.06 94 PHE A CA 1
ATOM 749 C C . PHE A 1 94 ? -2.364 -10.729 13.218 1.00 97.06 94 PHE A C 1
ATOM 751 O O . PHE A 1 94 ? -1.173 -10.789 13.525 1.00 97.06 94 PHE A O 1
ATOM 758 N N . GLN A 1 95 ? -2.870 -11.486 12.240 1.00 97.44 95 GLN A N 1
ATOM 759 C CA . GLN A 1 95 ? -2.028 -12.343 11.395 1.00 97.44 95 GLN A CA 1
ATOM 760 C C . GLN A 1 95 ? -1.030 -11.518 10.565 1.00 97.44 95 GLN A C 1
ATOM 762 O O . GLN A 1 95 ? 0.154 -11.862 10.522 1.00 97.44 95 GLN A O 1
ATOM 767 N N . VAL A 1 96 ? -1.462 -10.391 9.986 1.00 97.75 96 VAL A N 1
ATOM 768 C CA . VAL A 1 96 ? -0.561 -9.454 9.285 1.00 97.75 96 VAL A CA 1
ATOM 769 C C . VAL A 1 96 ? 0.474 -8.863 10.245 1.00 97.75 96 VAL A C 1
ATOM 771 O O . VAL A 1 96 ? 1.658 -8.801 9.917 1.00 97.75 96 VAL A O 1
ATOM 774 N N . LEU A 1 97 ? 0.058 -8.474 11.455 1.00 97.44 97 LEU A N 1
ATOM 775 C CA . LEU A 1 97 ? 0.965 -7.922 12.465 1.00 97.44 97 LEU A CA 1
ATOM 776 C C . LEU A 1 97 ? 2.099 -8.897 12.827 1.00 97.44 97 LEU A C 1
ATOM 778 O O . LEU A 1 97 ? 3.251 -8.481 12.943 1.00 97.44 97 LEU A O 1
ATOM 782 N N . ARG A 1 98 ? 1.770 -10.180 13.017 1.00 96.56 98 ARG A N 1
ATOM 783 C CA . ARG A 1 98 ? 2.708 -11.218 13.485 1.00 96.56 98 ARG A CA 1
ATOM 784 C C . ARG A 1 98 ? 3.551 -11.848 12.373 1.00 96.56 98 ARG A C 1
ATOM 786 O O . ARG A 1 98 ? 4.532 -12.524 12.668 1.00 96.56 98 ARG A O 1
ATOM 793 N N . SER A 1 99 ? 3.162 -11.684 11.112 1.00 97.19 99 SER A N 1
ATOM 794 C CA . SER A 1 99 ? 3.893 -12.239 9.970 1.00 97.19 99 SER 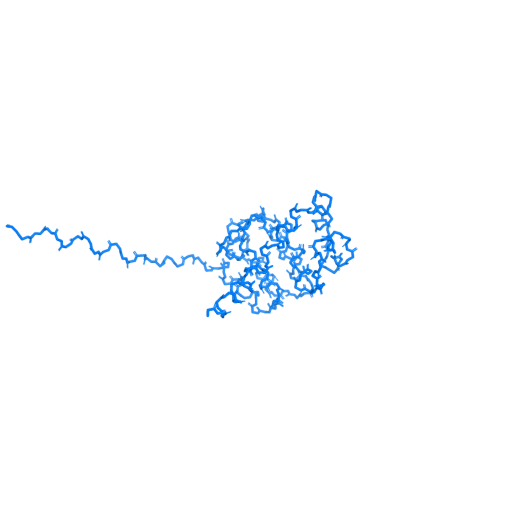A CA 1
ATOM 795 C C . SER A 1 99 ? 5.062 -11.346 9.548 1.00 97.19 99 SER A C 1
ATOM 797 O O . SER A 1 99 ? 5.153 -10.182 9.936 1.00 97.19 99 SER A O 1
ATOM 799 N N . HIS A 1 100 ? 5.973 -11.901 8.748 1.00 95.75 100 HIS A N 1
ATOM 800 C CA . HIS A 1 100 ? 7.159 -11.216 8.231 1.00 95.75 100 HIS A CA 1
ATOM 801 C C . HIS A 1 100 ? 7.073 -11.062 6.711 1.00 95.75 100 HIS A C 1
ATOM 803 O O . HIS A 1 100 ? 6.346 -11.806 6.046 1.00 95.75 100 HIS A O 1
ATOM 809 N N . SER A 1 101 ? 7.830 -10.106 6.172 1.00 92.38 101 SER A N 1
ATOM 810 C CA . SER A 1 101 ? 7.952 -9.898 4.728 1.00 92.38 101 SER A CA 1
ATOM 811 C C . SER A 1 101 ? 8.519 -11.144 4.044 1.00 92.38 101 SER A C 1
ATOM 813 O O . SER A 1 101 ? 9.442 -11.743 4.595 1.00 92.38 101 SER A O 1
ATOM 815 N N . PRO A 1 102 ? 8.002 -11.538 2.862 1.00 95.12 102 PRO A N 1
ATOM 816 C CA . PRO A 1 102 ? 6.928 -10.893 2.079 1.00 95.12 102 PRO A CA 1
ATOM 817 C C . PRO A 1 102 ? 5.500 -11.357 2.436 1.00 95.12 102 PRO A C 1
ATOM 819 O O . PRO A 1 102 ? 4.515 -10.818 1.926 1.00 95.12 102 PRO A O 1
ATOM 822 N N . ARG A 1 103 ? 5.362 -12.360 3.311 1.00 97.06 103 ARG A N 1
ATOM 823 C CA . ARG A 1 103 ? 4.083 -13.025 3.609 1.00 97.06 103 ARG A CA 1
ATOM 824 C C . ARG A 1 103 ? 3.054 -12.090 4.243 1.00 97.06 103 ARG A C 1
ATOM 826 O O . ARG A 1 103 ? 1.858 -12.252 4.010 1.00 97.06 103 ARG A O 1
ATOM 833 N N . ASP A 1 104 ? 3.508 -11.131 5.039 1.00 97.38 104 ASP A N 1
ATOM 834 C CA . ASP A 1 104 ? 2.669 -10.092 5.643 1.00 97.38 104 ASP A CA 1
ATOM 835 C C . ASP A 1 104 ? 1.945 -9.228 4.596 1.00 97.38 104 ASP A C 1
ATOM 837 O O . ASP A 1 104 ? 0.746 -8.984 4.715 1.00 97.38 104 ASP A O 1
ATOM 841 N N . LEU A 1 105 ? 2.635 -8.832 3.530 1.00 97.88 105 LEU A N 1
ATOM 842 C CA . LEU A 1 105 ? 2.107 -8.022 2.437 1.00 97.88 105 LEU A CA 1
ATOM 843 C C . LEU A 1 105 ? 1.192 -8.833 1.522 1.00 97.88 105 LEU A C 1
ATOM 845 O O . LEU A 1 105 ? 0.159 -8.334 1.079 1.00 97.88 105 LEU A O 1
ATOM 849 N N . GLU A 1 106 ? 1.509 -10.105 1.285 1.00 97.31 106 GLU A N 1
ATOM 850 C CA . GLU A 1 106 ? 0.607 -11.032 0.593 1.00 97.31 106 GLU A CA 1
ATOM 851 C C . GLU A 1 106 ? -0.685 -11.268 1.381 1.00 97.31 106 GLU A C 1
ATOM 853 O O . GLU A 1 106 ? -1.773 -11.326 0.804 1.00 97.31 106 GLU A O 1
ATOM 858 N N . GLN A 1 107 ? -0.586 -11.396 2.708 1.00 97.00 107 GLN A N 1
ATOM 859 C CA . GLN A 1 107 ? -1.756 -11.453 3.581 1.00 97.00 107 GLN A CA 1
ATOM 860 C C . GLN A 1 107 ? -2.550 -10.152 3.499 1.00 97.00 107 GLN A C 1
ATOM 862 O O . GLN A 1 107 ? -3.750 -10.217 3.243 1.00 97.00 107 GLN A O 1
ATOM 867 N N . LEU A 1 108 ? -1.894 -8.996 3.630 1.00 97.38 108 LEU A N 1
ATOM 868 C CA . LEU A 1 108 ? -2.535 -7.686 3.543 1.00 97.38 108 LEU A CA 1
ATOM 869 C C . LEU A 1 108 ? -3.282 -7.500 2.216 1.00 97.38 108 LEU A C 1
ATOM 871 O O . LEU A 1 108 ? -4.433 -7.070 2.211 1.00 97.38 108 LEU A O 1
ATOM 875 N N . ARG A 1 109 ? -2.680 -7.915 1.098 1.00 97.12 109 ARG A N 1
ATOM 876 C CA . ARG A 1 109 ? -3.317 -7.884 -0.222 1.00 97.12 109 ARG A CA 1
ATOM 877 C C . ARG A 1 109 ? -4.608 -8.695 -0.268 1.00 97.12 109 ARG A C 1
ATOM 879 O O . ARG A 1 109 ? -5.603 -8.225 -0.816 1.00 97.12 109 ARG A O 1
ATOM 886 N N . ARG A 1 110 ? -4.616 -9.893 0.325 1.00 96.19 110 ARG A N 1
ATOM 887 C CA . ARG A 1 110 ? -5.833 -10.715 0.424 1.00 96.19 110 ARG A CA 1
ATOM 888 C C . ARG A 1 110 ? -6.923 -10.027 1.247 1.00 96.19 110 ARG A C 1
ATOM 890 O O . ARG A 1 110 ? -8.099 -10.209 0.947 1.00 96.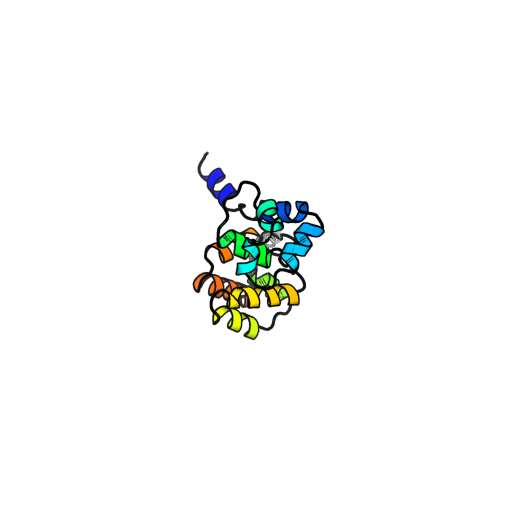19 110 ARG A O 1
ATOM 897 N N . LEU A 1 111 ? -6.558 -9.228 2.252 1.00 97.19 111 LEU A N 1
ATOM 898 C CA . LEU A 1 111 ? -7.531 -8.435 3.012 1.00 97.19 111 LEU A CA 1
ATOM 899 C C . LEU A 1 111 ? -8.099 -7.292 2.168 1.00 97.19 111 LEU A C 1
ATOM 901 O O . LEU A 1 111 ? -9.304 -7.086 2.177 1.00 97.19 111 LEU A O 1
ATOM 905 N N . PHE A 1 112 ? -7.268 -6.603 1.384 1.00 96.19 112 PHE A N 1
ATOM 906 C CA . PHE A 1 112 ? -7.731 -5.543 0.480 1.00 96.19 112 PHE A CA 1
ATOM 907 C C . PHE A 1 112 ? -8.695 -6.099 -0.582 1.00 96.19 112 PHE A C 1
ATOM 909 O O . PHE A 1 112 ? -9.737 -5.507 -0.853 1.00 96.19 112 PHE A O 1
ATOM 916 N N . GLN A 1 113 ? -8.375 -7.277 -1.130 1.00 95.06 113 GLN A N 1
ATOM 917 C CA . GLN A 1 113 ? -9.246 -8.032 -2.035 1.00 95.06 113 GLN A CA 1
ATOM 918 C C . GLN A 1 113 ? -10.585 -8.385 -1.383 1.00 95.06 113 GLN A C 1
ATOM 920 O O . GLN A 1 113 ? -11.633 -8.107 -1.957 1.00 95.06 113 GLN A O 1
ATOM 925 N N . GLN A 1 114 ? -10.554 -8.977 -0.184 1.00 96.06 114 GLN A N 1
ATOM 926 C CA . GLN A 1 114 ? -11.768 -9.352 0.543 1.00 96.06 114 GLN A CA 1
ATOM 927 C C . GLN A 1 114 ? -12.640 -8.129 0.858 1.00 96.06 114 GLN A C 1
ATOM 929 O O . GLN A 1 114 ? -13.859 -8.216 0.766 1.00 96.06 114 GLN A O 1
ATOM 934 N N . ALA A 1 115 ? -12.023 -6.999 1.204 1.00 94.81 115 ALA A N 1
ATOM 935 C CA . ALA A 1 115 ? -12.713 -5.748 1.502 1.00 94.81 115 ALA A CA 1
ATOM 936 C C . ALA A 1 115 ? -13.352 -5.085 0.265 1.00 94.81 115 ALA A C 1
ATOM 938 O O . ALA A 1 115 ? -13.996 -4.049 0.409 1.00 94.81 115 ALA A O 1
ATOM 939 N N . GLY A 1 116 ? -13.170 -5.642 -0.938 1.00 91.69 116 GLY A N 1
ATOM 940 C CA . GLY A 1 116 ? -13.778 -5.127 -2.163 1.00 91.69 116 GLY A CA 1
ATOM 941 C C . GLY A 1 116 ? -13.176 -3.807 -2.645 1.00 91.69 116 GLY A C 1
ATOM 942 O O . GLY A 1 116 ? -13.902 -2.983 -3.190 1.00 91.69 116 GLY A O 1
ATOM 943 N N . SER A 1 117 ? -11.867 -3.595 -2.446 1.00 87.19 117 SER A N 1
ATOM 944 C CA . SER A 1 117 ? -11.168 -2.347 -2.806 1.00 87.19 117 SER A CA 1
ATOM 945 C C . SER A 1 117 ? -11.796 -1.108 -2.137 1.00 87.19 117 SER A C 1
ATOM 947 O O . SER A 1 117 ? -12.339 -0.240 -2.823 1.00 87.19 117 SER A O 1
ATOM 949 N N . PRO A 1 118 ? -11.719 -1.000 -0.796 1.00 86.38 118 PRO A N 1
ATOM 950 C CA . PRO A 1 118 ? -12.574 -0.125 0.020 1.00 86.38 118 PRO A CA 1
ATOM 951 C C . PRO A 1 118 ? -12.376 1.386 -0.198 1.00 86.38 118 PRO A C 1
ATOM 953 O O . PRO A 1 118 ? -13.149 2.184 0.330 1.00 86.38 118 PRO A O 1
ATOM 956 N N . GLY A 1 119 ? -11.353 1.787 -0.957 1.00 92.94 119 GLY A N 1
ATOM 957 C CA . GLY A 1 119 ? -10.935 3.174 -1.104 1.00 92.94 119 GLY A CA 1
ATOM 958 C C . GLY A 1 119 ? -10.211 3.671 0.146 1.00 92.94 119 GLY A C 1
ATOM 959 O O . GLY A 1 119 ? -10.620 3.409 1.275 1.00 92.94 119 GLY A O 1
ATOM 960 N N . MET A 1 120 ? -9.097 4.372 -0.037 1.00 95.00 120 MET A N 1
ATOM 961 C CA . MET A 1 120 ? -8.296 4.892 1.074 1.00 95.00 120 MET A CA 1
ATOM 962 C C . MET A 1 120 ? -7.363 6.011 0.623 1.00 95.00 120 MET A C 1
ATOM 964 O O . MET A 1 120 ? -7.192 6.290 -0.567 1.00 95.00 120 MET A O 1
ATOM 968 N N . ASP A 1 121 ? -6.734 6.655 1.591 1.00 96.19 121 ASP A N 1
ATOM 969 C CA . ASP A 1 121 ? -5.709 7.650 1.348 1.00 96.19 121 ASP A CA 1
ATOM 970 C C . ASP A 1 121 ? -4.435 6.972 0.811 1.00 96.19 121 ASP A C 1
ATOM 972 O O . ASP A 1 121 ? -3.800 6.151 1.485 1.00 96.19 121 ASP A O 1
ATOM 976 N N . ALA A 1 122 ? -4.062 7.322 -0.423 1.00 95.94 122 ALA A N 1
ATOM 977 C CA . ALA A 1 122 ? -2.946 6.717 -1.134 1.00 95.94 122 ALA A 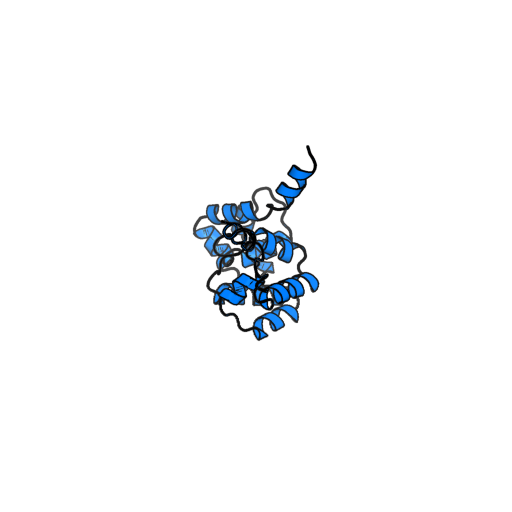CA 1
ATOM 978 C C . ALA A 1 122 ? -1.601 7.093 -0.507 1.00 95.94 122 ALA A C 1
ATOM 980 O O . ALA A 1 122 ? -0.692 6.264 -0.473 1.00 95.94 122 ALA A O 1
ATOM 981 N N . ASN A 1 123 ? -1.478 8.300 0.047 1.00 95.31 123 ASN A N 1
ATOM 982 C CA . ASN A 1 123 ? -0.261 8.736 0.721 1.00 95.31 123 ASN A CA 1
ATOM 983 C C . ASN A 1 123 ? -0.098 8.059 2.069 1.00 95.31 123 ASN A C 1
ATOM 985 O O . ASN A 1 123 ? 1.010 7.639 2.400 1.00 95.31 123 ASN A O 1
ATOM 989 N N . LYS A 1 124 ? -1.183 7.902 2.838 1.00 95.44 124 LYS A N 1
ATOM 990 C CA . LYS A 1 124 ? -1.123 7.149 4.100 1.00 95.44 124 LYS A CA 1
ATOM 991 C C . LYS A 1 124 ? -0.708 5.701 3.849 1.00 95.44 124 LYS A C 1
ATOM 993 O O . LYS A 1 124 ? 0.188 5.202 4.531 1.00 95.44 124 LYS A O 1
ATOM 998 N N . LEU A 1 125 ? -1.287 5.055 2.832 1.00 96.50 125 LEU A N 1
ATOM 999 C CA . LEU A 1 125 ? -0.876 3.712 2.422 1.00 96.50 125 LEU A CA 1
ATOM 1000 C C . LEU A 1 125 ? 0.591 3.686 1.979 1.00 96.50 125 LEU A C 1
ATOM 1002 O O . LEU A 1 125 ? 1.384 2.911 2.505 1.00 96.50 125 LEU A O 1
ATOM 1006 N N . GLY A 1 126 ? 0.968 4.544 1.035 1.00 96.06 126 GLY A N 1
ATOM 1007 C CA . GLY A 1 126 ? 2.315 4.574 0.483 1.00 96.06 126 GLY A CA 1
ATOM 1008 C C . GLY A 1 126 ? 3.392 4.843 1.531 1.00 96.06 126 GLY A C 1
ATOM 1009 O O . GLY A 1 126 ? 4.411 4.155 1.547 1.00 96.06 126 GLY A O 1
ATOM 1010 N N . ARG A 1 127 ? 3.149 5.765 2.471 1.00 95.12 127 ARG A N 1
ATOM 1011 C CA . ARG A 1 127 ? 4.046 6.028 3.609 1.00 95.12 127 ARG A CA 1
ATOM 1012 C C . ARG A 1 127 ? 4.182 4.813 4.520 1.00 95.12 127 ARG A C 1
ATOM 1014 O O . ARG A 1 127 ? 5.303 4.454 4.872 1.00 95.12 127 ARG A O 1
ATOM 1021 N N . SER A 1 128 ? 3.069 4.151 4.845 1.00 95.62 128 SER A N 1
ATOM 1022 C CA . SER A 1 128 ? 3.087 2.909 5.625 1.00 95.62 128 SER A CA 1
ATOM 1023 C C . SER A 1 128 ? 3.934 1.828 4.937 1.00 95.62 128 SER A C 1
ATOM 1025 O O . SER A 1 128 ? 4.760 1.186 5.580 1.00 95.62 128 SER A O 1
ATOM 1027 N N . LEU A 1 129 ? 3.813 1.678 3.613 1.00 96.94 129 LEU A N 1
ATOM 1028 C CA . LEU A 1 129 ? 4.578 0.694 2.834 1.00 96.94 129 LEU A CA 1
ATOM 1029 C C . LEU A 1 129 ? 6.053 1.075 2.635 1.00 96.94 129 LEU A C 1
ATOM 1031 O O . LEU A 1 129 ? 6.918 0.193 2.545 1.00 96.94 129 LEU A O 1
ATOM 1035 N N . HIS A 1 130 ? 6.352 2.374 2.583 1.00 95.50 130 HIS A N 1
ATOM 1036 C CA . HIS A 1 130 ? 7.717 2.886 2.513 1.00 95.50 130 HIS A CA 1
ATOM 1037 C C . HIS A 1 130 ? 8.504 2.504 3.769 1.00 95.50 130 HIS A C 1
ATOM 1039 O O . HIS A 1 130 ? 9.583 1.925 3.664 1.00 95.50 130 HIS A O 1
ATOM 1045 N N . PHE A 1 131 ? 7.913 2.723 4.946 1.00 94.94 131 PHE A N 1
ATOM 1046 C CA . PHE A 1 131 ? 8.493 2.370 6.245 1.00 94.94 131 PHE A CA 1
ATOM 1047 C C . PHE A 1 131 ? 7.954 1.039 6.791 1.00 94.94 131 PHE A C 1
ATOM 1049 O O . PHE A 1 131 ? 7.850 0.856 8.006 1.00 94.94 131 PHE A O 1
ATOM 1056 N N . TRP A 1 132 ? 7.576 0.112 5.900 1.00 97.00 132 TRP A N 1
ATOM 1057 C CA . TRP A 1 132 ? 6.914 -1.128 6.306 1.00 97.00 132 TRP A CA 1
ATOM 1058 C C . TRP A 1 132 ? 7.775 -1.921 7.291 1.00 97.00 132 TRP A C 1
ATOM 1060 O O . TRP A 1 132 ? 8.908 -2.300 6.990 1.00 97.00 132 TRP A O 1
ATOM 1070 N N . GLY A 1 133 ? 7.210 -2.184 8.464 1.00 96.12 133 GLY A N 1
ATOM 1071 C CA . GLY A 1 133 ? 7.878 -2.799 9.600 1.00 96.12 133 GLY A CA 1
ATOM 1072 C C . GLY A 1 133 ? 6.916 -2.926 10.777 1.00 96.12 133 GLY A C 1
ATOM 1073 O O . GLY A 1 133 ? 5.704 -2.765 10.621 1.00 96.12 133 GLY A O 1
ATOM 1074 N N . ARG A 1 134 ? 7.440 -3.208 11.974 1.00 96.25 134 ARG A N 1
ATOM 1075 C CA . ARG A 1 134 ? 6.603 -3.418 13.167 1.00 96.25 134 ARG A CA 1
ATOM 1076 C C . ARG A 1 134 ? 5.727 -2.205 13.504 1.00 96.25 134 ARG A C 1
ATOM 1078 O O . ARG A 1 134 ? 4.535 -2.397 13.715 1.00 96.25 134 ARG A O 1
ATOM 1085 N N . SER A 1 135 ? 6.284 -0.988 13.490 1.00 96.31 135 SER A N 1
ATOM 1086 C CA . SER A 1 135 ? 5.515 0.237 13.780 1.00 96.31 135 SER A CA 1
ATOM 1087 C C . SER A 1 135 ? 4.396 0.446 12.766 1.00 96.31 135 SER A C 1
ATOM 1089 O O . SER A 1 135 ? 3.242 0.553 13.153 1.00 96.31 135 SER A O 1
ATOM 1091 N N . ALA A 1 136 ? 4.700 0.383 11.464 1.00 96.88 136 ALA A N 1
ATOM 1092 C CA . ALA A 1 136 ? 3.700 0.579 10.413 1.00 96.88 136 ALA A CA 1
ATOM 1093 C C . ALA A 1 136 ? 2.524 -0.414 10.516 1.00 96.88 136 ALA A C 1
ATOM 1095 O O . ALA A 1 136 ? 1.374 -0.040 10.294 1.00 96.88 136 ALA A O 1
ATOM 1096 N N . LYS A 1 137 ? 2.794 -1.670 10.902 1.00 97.94 137 LYS A N 1
ATOM 1097 C CA . LYS A 1 137 ? 1.754 -2.677 11.169 1.00 97.94 137 LYS A CA 1
ATOM 1098 C C . LYS A 1 137 ? 0.940 -2.371 12.425 1.00 97.94 137 LYS A C 1
ATOM 1100 O O . LYS A 1 137 ? -0.265 -2.607 12.434 1.00 97.94 137 LYS A O 1
ATOM 1105 N N . GLN A 1 138 ? 1.580 -1.874 13.483 1.00 97.00 138 GLN A N 1
ATOM 1106 C CA . GLN A 1 138 ? 0.892 -1.449 14.703 1.00 97.00 138 GLN A CA 1
ATOM 1107 C C . GLN A 1 138 ? 0.004 -0.233 14.444 1.00 97.00 138 GLN A C 1
ATOM 1109 O O . GLN A 1 138 ? -1.119 -0.213 14.930 1.00 97.00 138 GLN A O 1
ATOM 1114 N N . ASP A 1 139 ? 0.459 0.731 13.644 1.00 96.00 139 ASP A N 1
ATOM 1115 C CA . ASP A 1 139 ? -0.335 1.898 13.258 1.00 96.00 139 ASP A CA 1
ATOM 1116 C C . ASP A 1 139 ? -1.526 1.485 12.382 1.00 96.00 139 ASP A C 1
ATOM 1118 O O . ASP A 1 139 ? -2.653 1.892 12.649 1.00 96.00 139 ASP A O 1
ATOM 1122 N N . LEU A 1 140 ? -1.314 0.577 11.419 1.00 96.44 140 LEU A N 1
ATOM 1123 C CA . LEU A 1 140 ? -2.396 -0.026 10.634 1.00 96.44 140 LEU A CA 1
ATOM 1124 C C . LEU A 1 140 ? -3.448 -0.701 11.531 1.00 96.44 140 LEU A C 1
ATOM 1126 O O . LEU A 1 140 ? -4.648 -0.529 11.312 1.00 96.44 140 LEU A O 1
ATOM 1130 N N . LEU A 1 141 ? -3.006 -1.473 12.530 1.00 96.50 141 LEU A N 1
ATOM 1131 C CA . LEU A 1 141 ? -3.899 -2.134 13.480 1.00 96.50 141 LEU A CA 1
ATOM 1132 C C . LEU A 1 141 ? -4.595 -1.120 14.398 1.00 96.50 141 LEU A C 1
ATOM 1134 O O . LEU A 1 141 ? -5.788 -1.255 14.643 1.00 96.50 141 LEU A O 1
ATOM 1138 N N . ARG A 1 142 ? -3.891 -0.084 14.866 1.00 95.56 142 ARG A N 1
ATOM 1139 C CA . ARG A 1 142 ? -4.474 1.000 15.664 1.00 95.56 142 ARG A CA 1
ATOM 1140 C C . ARG A 1 142 ? -5.588 1.685 14.880 1.00 95.56 142 ARG A C 1
ATOM 1142 O O . ARG A 1 142 ? -6.696 1.782 15.385 1.00 95.56 142 ARG A O 1
ATOM 1149 N N . ASP A 1 143 ? -5.337 2.076 13.634 1.00 94.62 143 ASP A N 1
ATOM 1150 C CA . ASP A 1 143 ? -6.353 2.679 12.766 1.00 94.62 143 ASP A CA 1
ATOM 1151 C C . ASP A 1 143 ? -7.548 1.745 12.529 1.00 94.62 143 ASP A C 1
ATOM 1153 O O . ASP A 1 143 ? -8.685 2.203 12.409 1.00 94.62 143 ASP A O 1
ATOM 1157 N N . PHE A 1 144 ? -7.296 0.435 12.454 1.00 95.81 144 PHE A N 1
ATOM 1158 C CA . PHE A 1 144 ? -8.327 -0.589 12.311 1.00 95.81 144 PHE A CA 1
ATOM 1159 C C . PHE A 1 144 ? -9.167 -0.775 13.583 1.00 95.81 144 PHE A C 1
ATOM 1161 O O . PHE A 1 144 ? -10.370 -0.988 13.467 1.00 95.81 144 PHE A O 1
ATOM 1168 N N . LEU A 1 145 ? -8.580 -0.681 14.778 1.00 93.69 145 LEU A N 1
ATOM 1169 C CA . LEU A 1 145 ? -9.273 -0.897 16.056 1.00 93.69 145 LEU A CA 1
ATOM 1170 C C . LEU A 1 145 ? -9.931 0.364 16.610 1.00 93.69 145 LEU A C 1
ATOM 1172 O O . LEU A 1 145 ? -10.993 0.271 17.214 1.00 93.69 145 LEU A O 1
ATOM 1176 N N . VAL A 1 146 ? -9.326 1.535 16.396 1.00 86.81 146 VAL A N 1
ATOM 1177 C CA . VAL A 1 146 ? -9.852 2.814 16.884 1.00 86.81 146 VAL A CA 1
ATOM 1178 C C . VAL A 1 146 ? -11.142 3.114 16.135 1.00 86.81 146 VAL A C 1
ATOM 1180 O O . VAL A 1 146 ? -11.135 3.609 14.999 1.00 86.81 146 VAL A O 1
ATOM 1183 N N . THR A 1 147 ? -12.267 2.741 16.742 1.00 63.22 147 THR A N 1
ATOM 1184 C CA . THR A 1 147 ? -13.572 3.333 16.456 1.00 63.22 147 THR A CA 1
ATOM 1185 C C . THR A 1 147 ? -13.417 4.835 16.595 1.00 63.22 147 THR A C 1
ATOM 1187 O O . THR A 1 147 ? -12.577 5.286 17.372 1.00 63.22 147 THR A O 1
ATOM 1190 N N . GLU A 1 148 ? -14.134 5.604 15.780 1.00 55.91 148 GLU A N 1
ATOM 1191 C CA . GLU A 1 148 ? -14.186 7.049 15.978 1.00 55.91 148 GLU A CA 1
ATOM 1192 C C . GLU A 1 148 ? -14.467 7.265 17.466 1.00 55.91 148 GLU A C 1
ATOM 1194 O O . GLU A 1 148 ? -15.510 6.863 17.971 1.00 55.91 148 GLU A O 1
ATOM 1199 N N . ILE A 1 149 ? -13.470 7.763 18.203 1.00 43.25 149 ILE A N 1
ATOM 1200 C CA . ILE A 1 149 ? -13.787 8.532 19.386 1.00 43.25 149 ILE A CA 1
ATOM 1201 C C . ILE A 1 149 ? -14.558 9.668 18.747 1.00 43.25 149 ILE A C 1
ATOM 1203 O O . ILE A 1 149 ? -13.960 10.474 18.028 1.00 43.25 149 ILE A O 1
ATOM 1207 N N . ASP A 1 150 ? -15.881 9.610 18.874 1.00 41.91 150 ASP A N 1
ATOM 1208 C CA . ASP A 1 150 ? -16.716 10.786 18.768 1.00 41.91 150 ASP A CA 1
ATOM 1209 C C . ASP A 1 150 ? -16.020 11.782 19.684 1.00 41.91 150 ASP A C 1
ATOM 1211 O O . ASP A 1 150 ? -16.035 11.649 20.906 1.00 41.91 150 ASP A O 1
ATOM 1215 N N . VAL A 1 151 ? -15.251 12.688 19.092 1.00 40.62 151 VAL A N 1
ATOM 1216 C CA . VAL A 1 151 ? -14.960 13.930 19.769 1.00 40.62 151 VAL A CA 1
ATOM 1217 C C . VAL A 1 151 ? -16.300 14.628 19.641 1.00 40.62 151 VAL A C 1
ATOM 1219 O O . VAL A 1 151 ? -16.619 15.034 18.519 1.00 40.62 151 VAL A O 1
ATOM 1222 N N . PRO A 1 152 ? -17.132 14.692 20.701 1.00 36.56 152 PRO A N 1
ATOM 1223 C CA . PRO A 1 152 ? -18.310 15.527 20.637 1.00 36.56 152 PRO A CA 1
ATOM 1224 C C . PRO A 1 152 ? -17.809 16.903 20.221 1.00 36.56 152 PRO A C 1
ATOM 1226 O O . PRO A 1 152 ? -16.922 17.483 20.854 1.00 36.56 152 PRO A O 1
ATOM 1229 N N . SER A 1 153 ? -18.300 17.360 19.074 1.00 45.53 153 SER A N 1
ATOM 1230 C CA . SER A 1 153 ? -18.092 18.714 18.593 1.00 45.53 153 SER A CA 1
ATOM 1231 C C . SER A 1 153 ? -18.815 19.659 19.551 1.00 45.53 153 SER A C 1
ATOM 1233 O O . SER A 1 153 ? -19.883 20.178 19.242 1.00 45.53 153 SER A O 1
ATOM 1235 N N . ASN A 1 154 ? -18.245 19.877 20.734 1.00 45.78 154 ASN A N 1
ATOM 1236 C CA . ASN A 1 154 ? -18.694 20.910 21.650 1.00 45.78 154 ASN A CA 1
ATOM 1237 C C . ASN A 1 154 ? -18.196 22.253 21.117 1.00 45.78 154 ASN A C 1
ATOM 1239 O O . ASN A 1 154 ? -17.114 22.703 21.483 1.00 45.78 154 ASN A O 1
ATOM 1243 N N . ALA A 1 155 ? -18.974 22.847 20.210 1.00 43.72 155 ALA A N 1
ATOM 1244 C CA . ALA A 1 155 ? -19.029 24.294 19.982 1.00 43.72 155 ALA A CA 1
ATOM 1245 C C . ALA A 1 155 ? -20.263 24.714 19.149 1.00 43.72 155 ALA A C 1
ATOM 1247 O O . ALA A 1 155 ? -20.201 25.672 18.384 1.00 43.72 155 ALA A O 1
ATOM 1248 N N . SER A 1 156 ? -21.397 24.024 19.298 1.00 46.16 156 SER A N 1
ATOM 1249 C CA . SER A 1 156 ? -22.728 24.583 18.997 1.00 46.16 156 SER A CA 1
ATOM 1250 C C . SER A 1 156 ? -23.459 24.958 20.293 1.00 46.16 156 SER A C 1
ATOM 1252 O O . SER A 1 156 ? -24.664 24.789 20.413 1.00 46.16 156 SER A O 1
ATOM 1254 N N . GLU A 1 157 ? -22.702 25.465 21.267 1.00 46.97 157 GLU A N 1
ATOM 1255 C CA . GLU A 1 157 ? -23.170 25.943 22.571 1.00 46.97 157 GLU A CA 1
ATOM 1256 C C . GLU A 1 157 ? -22.620 27.366 22.778 1.00 46.97 157 GLU A C 1
ATOM 1258 O O . GLU A 1 157 ? -21.749 27.625 23.601 1.00 46.97 157 GLU A O 1
ATOM 1263 N N . ALA A 1 158 ? -23.036 28.283 21.901 1.00 44.22 158 ALA A N 1
ATOM 1264 C CA . ALA A 1 158 ? -22.756 29.720 22.010 1.00 44.22 158 ALA A CA 1
ATOM 1265 C C . ALA A 1 158 ? -23.826 30.577 21.302 1.00 44.22 158 ALA A C 1
ATOM 1267 O O . ALA A 1 158 ? -23.526 31.675 20.840 1.00 44.22 158 ALA A O 1
ATOM 1268 N N . ALA A 1 159 ? -25.058 30.071 21.168 1.00 47.16 159 ALA A N 1
ATOM 1269 C CA . ALA A 1 159 ? -26.126 30.775 20.451 1.00 47.16 159 ALA A CA 1
ATOM 1270 C C . ALA A 1 159 ? -27.478 30.821 21.185 1.00 47.16 159 ALA A C 1
ATOM 1272 O O . ALA A 1 159 ? -28.436 31.290 20.590 1.00 47.16 159 ALA A O 1
ATOM 1273 N N . ASP A 1 160 ? -27.566 30.379 22.447 1.00 44.75 160 ASP A N 1
ATOM 1274 C CA . ASP A 1 160 ? -28.861 30.263 23.149 1.00 44.75 160 ASP A CA 1
ATOM 1275 C C . ASP A 1 160 ? -28.896 30.962 24.524 1.00 44.75 160 ASP A C 1
ATOM 1277 O O . ASP A 1 160 ? -29.638 30.589 25.423 1.00 44.75 160 ASP A O 1
ATOM 1281 N N . LEU A 1 161 ? -28.064 31.994 24.708 1.00 49.56 161 LEU A N 1
ATOM 1282 C CA . LEU A 1 161 ? -28.052 32.846 25.912 1.00 49.56 161 LEU A CA 1
ATOM 1283 C C . LEU A 1 161 ? -28.246 34.331 25.569 1.00 49.56 161 LEU A C 1
ATOM 1285 O O . LEU A 1 161 ? -27.686 35.220 26.209 1.00 49.56 161 LEU A O 1
ATOM 1289 N N . SER A 1 162 ? -29.052 34.605 24.549 1.00 53.41 162 SER A N 1
ATOM 1290 C CA . SER A 1 162 ? -29.561 35.942 24.257 1.00 53.41 162 SER A CA 1
ATOM 1291 C C . SER A 1 162 ? -31.041 35.834 23.927 1.00 53.41 162 SER A C 1
ATOM 1293 O O . SER A 1 162 ? -31.369 35.742 22.755 1.00 53.41 162 SER A O 1
ATOM 1295 N N . ASP A 1 163 ? -31.890 35.736 24.949 1.00 50.69 163 ASP A N 1
ATOM 1296 C CA . ASP A 1 163 ? -33.289 36.194 24.931 1.00 50.69 163 ASP A CA 1
ATOM 1297 C C . ASP A 1 163 ? -33.949 35.851 26.279 1.00 50.69 163 ASP A C 1
ATOM 1299 O O . ASP A 1 163 ? -34.738 34.920 26.370 1.00 50.69 163 ASP A O 1
ATOM 1303 N N . ASP A 1 164 ? -33.588 36.578 27.346 1.00 49.56 164 ASP A N 1
ATOM 1304 C CA . ASP A 1 164 ? -34.522 36.859 28.453 1.00 49.56 164 ASP A CA 1
ATOM 1305 C C . ASP A 1 164 ? -33.995 38.003 29.340 1.00 49.56 164 ASP A C 1
ATOM 1307 O O . ASP A 1 164 ? -33.403 37.789 30.399 1.00 49.56 164 ASP A O 1
ATOM 1311 N N . GLN A 1 165 ? -34.139 39.239 28.858 1.00 44.53 165 GLN A N 1
ATOM 1312 C CA . GLN A 1 165 ? -34.227 40.445 29.691 1.00 44.53 165 GLN A CA 1
ATOM 1313 C C . GLN A 1 165 ? -35.143 41.437 28.961 1.00 44.53 165 GLN A C 1
ATOM 1315 O O . GLN A 1 165 ? -34.677 42.272 28.180 1.00 44.53 165 GLN A O 1
ATOM 1320 N N . GLY A 1 166 ? -36.448 41.300 29.193 1.00 46.47 166 GLY A N 1
ATOM 1321 C CA . GLY A 1 166 ? -37.492 42.243 28.795 1.00 46.47 166 GLY A CA 1
ATOM 1322 C C . GLY A 1 166 ? -38.524 42.374 29.899 1.00 46.47 166 GLY A C 1
ATOM 1323 O O . GLY A 1 166 ? -39.075 41.324 30.288 1.00 46.47 166 GLY A O 1
#

pLDDT: mean 86.43, std 19.07, range [36.56, 98.5]

Foldseek 3Di:
DPPVVVVVCLLCVQVVLLVLLVVLPPVLLVQLVPDQWLVCLVVDPSLCSSCPPHDDDQLSSLLSNQSSLQAAADPPFALLNLLLCLVDDLVLLVVLLPDDPPVSSSSVSVSSVSSRSSHYHRSNVSVLSVVPDNVSSVVSSCSNPDDPPCPPPPDVPPPPPPDDDD